Protein AF-A0A7W3QN19-F1 (afdb_monomer_lite)

InterPro domains:
  IPR037923 Transcription regulator HTH-like [SSF51215] (9-62)

Secondary structure (DSSP, 8-state):
----TT----------SSPPPPB--SS-EEEE--SS---EEETTEEE---TT-EEEE-TT--B-

Foldseek 3Di:
DDDDPVRDDDDDDDDDPDDDDWDFAQDKDKDAAQDDWDWKQWPVGIDIDDHRDIDIGDGPTIID

Structure (mmCIF, N/CA/C/O backbone):
data_AF-A0A7W3QN19-F1
#
_entry.id   AF-A0A7W3QN19-F1
#
loop_
_atom_site.group_PDB
_atom_site.id
_atom_site.type_symbol
_atom_site.label_atom_id
_atom_site.label_alt_id
_atom_site.label_comp_id
_atom_site.label_asym_id
_atom_site.label_entity_id
_atom_site.label_seq_id
_atom_site.pdbx_PDB_ins_code
_atom_site.Cartn_x
_atom_site.Cartn_y
_atom_site.Cartn_z
_atom_site.occupancy
_atom_site.B_iso_or_equiv
_atom_site.auth_seq_id
_atom_site.auth_comp_id
_atom_site.auth_asym_id
_atom_site.auth_atom_id
_atom_site.pdbx_PDB_model_num
ATOM 1 N N . MET A 1 1 ? 3.933 2.446 -16.339 1.00 68.44 1 MET A N 1
ATOM 2 C CA . MET A 1 1 ? 4.126 1.059 -15.869 1.00 68.44 1 MET A CA 1
ATOM 3 C C . MET A 1 1 ? 3.174 0.177 -16.650 1.00 68.44 1 MET A C 1
ATOM 5 O O . MET A 1 1 ? 2.052 0.612 -16.867 1.00 68.44 1 MET A O 1
ATOM 9 N N . TYR A 1 2 ? 3.612 -0.999 -17.086 1.00 76.31 2 TYR A N 1
ATOM 10 C CA . TYR A 1 2 ? 2.763 -1.989 -17.741 1.00 76.31 2 TYR A CA 1
ATOM 11 C C . TYR A 1 2 ? 3.010 -3.345 -17.073 1.00 76.31 2 TYR A C 1
ATOM 13 O O . TYR A 1 2 ? 4.156 -3.690 -16.797 1.00 76.31 2 TYR A O 1
ATOM 21 N N . PHE A 1 3 ? 1.935 -4.064 -16.763 1.00 85.56 3 PHE A N 1
ATOM 22 C CA . PHE A 1 3 ? 2.000 -5.449 -16.309 1.00 85.56 3 PHE A CA 1
ATOM 23 C C . PHE A 1 3 ? 1.840 -6.335 -17.538 1.00 85.56 3 PHE A C 1
ATOM 25 O O . PHE A 1 3 ? 0.935 -6.114 -18.343 1.00 85.56 3 PHE A O 1
ATOM 32 N N . THR A 1 4 ? 2.732 -7.300 -17.704 1.00 92.56 4 THR A N 1
ATOM 33 C CA . THR A 1 4 ? 2.654 -8.294 -18.779 1.00 92.56 4 THR A CA 1
ATOM 34 C C . THR A 1 4 ? 2.233 -9.642 -18.225 1.00 92.56 4 THR A C 1
ATOM 36 O O . THR A 1 4 ? 2.304 -9.876 -17.014 1.00 92.56 4 THR A O 1
ATOM 39 N N . ASP A 1 5 ? 1.861 -10.552 -19.120 1.00 92.50 5 ASP A N 1
ATOM 40 C CA . ASP A 1 5 ? 1.784 -11.964 -18.767 1.00 92.50 5 ASP A CA 1
ATOM 41 C C . ASP A 1 5 ? 3.097 -12.426 -18.101 1.00 92.50 5 ASP A C 1
ATOM 43 O O . ASP A 1 5 ? 4.185 -11.954 -18.452 1.00 92.50 5 ASP A O 1
ATOM 47 N N . GLY A 1 6 ? 2.974 -13.261 -17.068 1.00 92.88 6 GLY A N 1
ATOM 48 C CA . GLY A 1 6 ? 4.092 -13.686 -16.218 1.00 92.88 6 GLY A CA 1
ATOM 49 C C . GLY A 1 6 ? 4.584 -12.668 -15.175 1.00 92.88 6 GLY A C 1
ATOM 50 O O . GLY A 1 6 ? 5.544 -12.960 -14.462 1.00 92.88 6 GLY A O 1
ATOM 51 N N . SER A 1 7 ? 3.956 -11.491 -15.040 1.00 92.31 7 SER A N 1
ATOM 52 C CA . SER A 1 7 ? 4.301 -10.547 -13.962 1.00 92.31 7 SER A CA 1
ATOM 53 C C . SER A 1 7 ? 4.073 -11.176 -12.588 1.00 92.31 7 SER A C 1
ATOM 55 O O . SER A 1 7 ? 3.006 -11.726 -12.314 1.00 92.31 7 SER A O 1
ATOM 57 N N . LEU A 1 8 ? 5.052 -11.046 -11.693 1.00 93.25 8 LEU A N 1
ATOM 58 C CA . LEU A 1 8 ? 4.916 -11.524 -10.322 1.00 93.25 8 LEU A CA 1
ATOM 59 C C . LEU A 1 8 ? 4.053 -10.558 -9.506 1.00 93.25 8 LEU A C 1
ATOM 61 O O . LEU A 1 8 ? 4.330 -9.360 -9.447 1.00 93.25 8 LEU A O 1
ATOM 65 N N . ALA A 1 9 ? 3.042 -11.105 -8.839 1.00 92.69 9 ALA A N 1
ATOM 66 C CA . ALA A 1 9 ? 2.235 -10.401 -7.858 1.00 92.69 9 ALA A CA 1
ATOM 67 C C . ALA A 1 9 ? 2.247 -11.185 -6.545 1.00 92.69 9 ALA A C 1
ATOM 69 O O . ALA A 1 9 ? 2.068 -12.402 -6.534 1.00 92.69 9 ALA A O 1
ATOM 70 N N . TYR A 1 10 ? 2.453 -10.473 -5.442 1.00 93.06 10 TYR A N 1
ATOM 71 C CA . TYR A 1 10 ? 2.314 -11.014 -4.098 1.00 93.06 10 TYR A CA 1
ATOM 72 C C . TYR A 1 10 ? 1.170 -10.292 -3.392 1.00 93.06 10 TYR A C 1
ATOM 74 O O . TYR A 1 10 ? 1.016 -9.079 -3.535 1.00 93.06 10 TYR A O 1
ATOM 82 N N . ALA A 1 11 ? 0.388 -11.042 -2.622 1.00 94.00 11 ALA A N 1
ATOM 83 C CA . ALA A 1 11 ? -0.668 -10.508 -1.782 1.00 94.00 11 ALA A CA 1
ATOM 84 C C . ALA A 1 11 ? -0.544 -11.096 -0.377 1.00 94.00 11 ALA A C 1
ATOM 86 O O . ALA A 1 11 ? -0.271 -12.284 -0.207 1.00 94.00 11 ALA A O 1
ATOM 87 N N . GLY A 1 12 ? -0.767 -10.254 0.624 1.00 95.19 12 GLY A N 1
ATOM 88 C CA . GLY A 1 12 ? -0.710 -10.637 2.024 1.00 95.19 12 GLY A CA 1
ATOM 89 C C . GLY A 1 12 ? -1.526 -9.681 2.878 1.00 95.19 12 GLY A C 1
ATOM 90 O O . GLY A 1 12 ? -1.804 -8.550 2.478 1.00 95.19 12 GLY A O 1
ATOM 91 N N . HIS A 1 13 ? -1.917 -10.154 4.057 1.00 9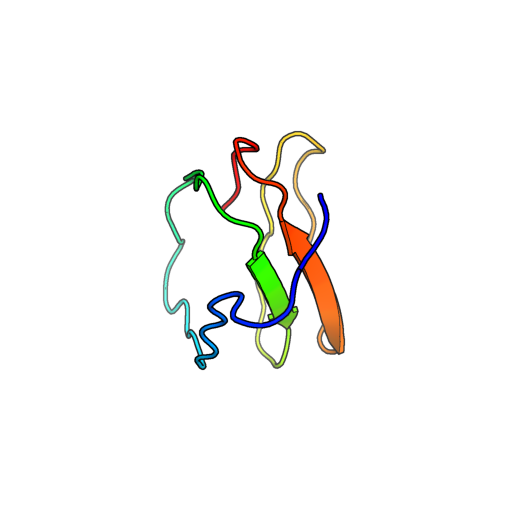4.81 13 HIS A N 1
ATOM 92 C CA . HIS A 1 13 ? -2.506 -9.303 5.076 1.00 94.81 13 HIS A CA 1
ATOM 93 C C . HIS A 1 13 ? -1.391 -8.784 5.985 1.00 94.81 13 HIS A C 1
ATOM 95 O O . HIS A 1 13 ? -0.663 -9.571 6.590 1.00 94.81 13 HIS A O 1
ATOM 101 N N . TYR A 1 14 ? -1.264 -7.463 6.066 1.00 92.44 14 TYR A N 1
ATOM 102 C CA . TYR A 1 14 ? -0.236 -6.796 6.852 1.00 92.44 14 TYR A CA 1
ATOM 103 C C . TYR A 1 14 ? -0.882 -5.993 7.976 1.00 92.44 14 TYR A C 1
ATOM 105 O O . TYR A 1 14 ? -1.663 -5.079 7.722 1.00 92.44 14 TYR A O 1
ATOM 113 N N . LEU A 1 15 ? -0.537 -6.334 9.218 1.00 94.56 15 LEU A N 1
ATOM 114 C CA . LEU A 1 15 ? -0.946 -5.591 10.405 1.00 94.56 15 LEU A CA 1
ATOM 115 C C . LEU A 1 15 ? 0.225 -4.743 10.900 1.00 94.56 15 LEU A C 1
ATOM 117 O O . LEU A 1 15 ? 1.290 -5.262 11.237 1.00 94.56 15 LEU A O 1
ATOM 121 N N . HIS A 1 16 ? 0.014 -3.433 10.980 1.00 93.31 16 HIS A N 1
ATOM 122 C CA . HIS A 1 16 ? 0.961 -2.508 11.589 1.00 93.31 16 HIS A CA 1
ATOM 123 C C . HIS A 1 16 ? 0.521 -2.200 13.025 1.00 93.31 16 HIS A C 1
ATOM 125 O O . HIS A 1 16 ? -0.295 -1.317 13.259 1.00 93.31 16 HIS A O 1
ATOM 131 N N . GLU A 1 17 ? 1.055 -2.939 14.002 1.00 93.38 17 GLU A N 1
ATOM 132 C CA . GLU A 1 17 ? 0.763 -2.713 15.433 1.00 93.38 17 GLU A CA 1
ATOM 133 C C . GLU A 1 17 ? 1.416 -1.434 15.982 1.00 93.38 17 GLU A C 1
ATOM 135 O O . GLU A 1 17 ? 1.022 -0.889 17.011 1.00 93.38 17 GLU A O 1
ATOM 140 N N . ARG A 1 18 ? 2.465 -0.970 15.299 1.00 90.62 18 ARG A N 1
ATOM 141 C CA . ARG A 1 18 ? 3.219 0.251 15.587 1.00 90.62 18 ARG A CA 1
ATOM 142 C C . ARG A 1 18 ? 3.407 1.028 14.287 1.00 90.62 18 ARG A C 1
ATOM 144 O O . ARG A 1 18 ? 2.953 0.606 13.228 1.00 90.62 18 ARG A O 1
ATOM 151 N N . GLY A 1 19 ? 4.114 2.152 14.355 1.00 86.38 19 GLY A N 1
ATOM 152 C CA . GLY A 1 19 ? 4.514 2.871 13.149 1.00 86.38 19 GLY A CA 1
ATOM 153 C C . GLY A 1 19 ? 5.361 1.993 12.225 1.00 86.38 19 GLY A C 1
ATOM 154 O O . GLY A 1 19 ? 6.279 1.309 12.683 1.00 86.38 19 GLY A O 1
ATOM 155 N N . HIS A 1 20 ? 5.071 2.050 10.928 1.00 89.44 20 HIS A N 1
ATOM 156 C CA . HIS A 1 20 ? 5.938 1.491 9.904 1.00 89.44 20 HIS A CA 1
ATOM 157 C C . HIS A 1 20 ? 6.961 2.563 9.489 1.00 89.44 20 HIS A C 1
ATOM 159 O O . HIS A 1 20 ? 6.581 3.712 9.251 1.00 89.44 20 HIS A O 1
ATOM 165 N N . PRO A 1 21 ? 8.269 2.258 9.434 1.00 91.69 21 PRO A N 1
AT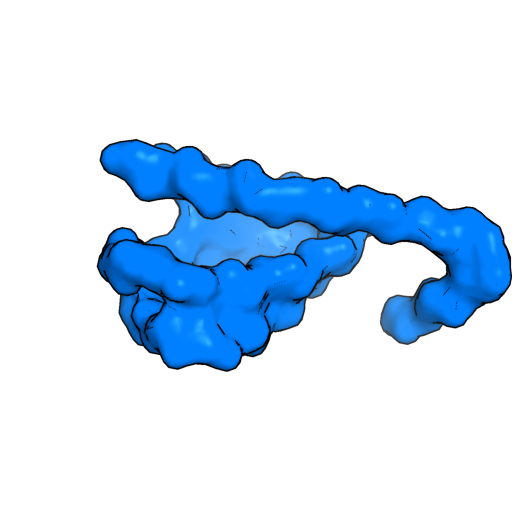OM 166 C CA . PRO A 1 21 ? 9.257 3.236 9.000 1.00 91.69 21 PRO A CA 1
ATOM 167 C C . PRO A 1 21 ? 8.967 3.752 7.590 1.00 91.69 21 PRO A C 1
ATOM 169 O O . PRO A 1 21 ? 8.480 3.011 6.729 1.00 91.69 21 PRO A O 1
ATOM 172 N N . VAL A 1 22 ? 9.324 5.015 7.345 1.00 93.69 22 VAL A N 1
ATOM 173 C CA . VAL A 1 22 ? 9.281 5.580 5.996 1.00 93.69 22 VAL A CA 1
ATOM 174 C C . VAL A 1 22 ? 10.286 4.839 5.118 1.00 93.69 22 VAL A C 1
ATOM 176 O O . VAL A 1 22 ? 11.461 4.740 5.462 1.00 93.69 22 VAL A O 1
ATOM 179 N N . HIS A 1 23 ? 9.820 4.321 3.989 1.00 94.88 23 HIS A N 1
ATOM 180 C CA . HIS A 1 23 ? 10.589 3.479 3.083 1.00 94.88 23 HIS A CA 1
ATOM 181 C C . HIS A 1 23 ? 10.160 3.701 1.630 1.00 94.88 23 HIS A C 1
ATOM 183 O O . HIS A 1 23 ? 9.221 4.438 1.336 1.00 94.88 23 HIS A O 1
ATOM 189 N N . THR A 1 24 ? 10.873 3.062 0.706 1.00 95.75 24 THR A N 1
ATOM 190 C CA . THR A 1 24 ? 10.545 3.031 -0.720 1.00 95.75 24 THR A CA 1
ATOM 191 C C . THR A 1 24 ? 10.896 1.665 -1.298 1.00 95.75 24 THR A C 1
ATOM 193 O O . THR A 1 24 ? 11.725 0.942 -0.740 1.00 95.75 24 THR A O 1
ATOM 196 N N . HIS A 1 25 ? 10.282 1.319 -2.424 1.00 93.50 25 HIS A N 1
ATOM 197 C CA . HIS A 1 25 ? 10.496 0.055 -3.121 1.00 93.50 25 HIS A CA 1
ATOM 198 C C . HIS A 1 25 ? 10.661 0.276 -4.627 1.00 93.50 25 HIS A C 1
ATOM 200 O O . HIS A 1 25 ? 10.249 1.304 -5.168 1.00 93.50 25 HIS A O 1
ATOM 206 N N . SER A 1 26 ? 11.252 -0.707 -5.308 1.00 93.25 26 SER A N 1
ATOM 207 C CA . SER A 1 26 ? 11.410 -0.739 -6.769 1.00 93.25 26 SER A CA 1
ATOM 208 C C . SER A 1 26 ? 10.202 -1.340 -7.506 1.00 93.25 26 SER A C 1
ATOM 210 O O . SER A 1 26 ? 10.226 -1.438 -8.730 1.00 93.25 26 SER A O 1
ATOM 212 N N . PHE A 1 27 ? 9.135 -1.703 -6.787 1.00 93.12 27 PHE A N 1
ATOM 213 C CA . PHE A 1 27 ? 7.886 -2.251 -7.326 1.00 93.12 27 PHE A CA 1
ATOM 214 C C . PHE A 1 27 ? 6.677 -1.363 -6.991 1.00 93.12 27 PHE A C 1
ATOM 216 O O . PHE A 1 27 ? 6.757 -0.488 -6.124 1.00 93.12 27 PHE A O 1
ATOM 223 N N . VAL A 1 28 ? 5.557 -1.585 -7.690 1.00 93.50 28 VAL A N 1
ATOM 224 C CA . VAL A 1 28 ? 4.261 -0.988 -7.326 1.00 93.50 28 VAL A CA 1
ATOM 225 C C . VAL A 1 28 ? 3.589 -1.819 -6.258 1.00 93.50 28 VAL A C 1
ATOM 227 O O . VAL A 1 28 ? 3.525 -3.040 -6.363 1.00 93.50 28 VAL A O 1
ATOM 230 N N . GLU A 1 29 ? 3.039 -1.130 -5.271 1.00 94.81 29 GLU A N 1
ATOM 231 C CA . GLU A 1 29 ? 2.212 -1.726 -4.236 1.00 94.81 29 GLU A CA 1
ATOM 232 C C . GLU A 1 29 ? 0.818 -1.097 -4.273 1.00 94.81 29 GLU A C 1
ATOM 234 O O . GLU A 1 29 ? 0.670 0.107 -4.493 1.00 94.81 29 GLU A O 1
ATOM 239 N N . SER A 1 30 ? -0.203 -1.925 -4.071 1.00 94.81 30 SER A N 1
ATOM 240 C CA . SER A 1 30 ? -1.571 -1.481 -3.830 1.00 94.81 30 SER A CA 1
ATOM 241 C C . SER A 1 30 ? -1.950 -1.891 -2.416 1.00 94.81 30 SER A C 1
ATOM 243 O O . SER A 1 30 ? -2.079 -3.083 -2.142 1.00 94.81 30 SER A O 1
ATOM 245 N N . ALA A 1 31 ? -2.133 -0.916 -1.531 1.00 95.25 31 ALA A N 1
ATOM 246 C CA . ALA A 1 31 ? -2.574 -1.164 -0.165 1.00 95.25 31 ALA A CA 1
ATOM 247 C C . ALA A 1 31 ? -4.087 -0.955 -0.072 1.00 95.25 31 ALA A C 1
ATOM 249 O O . ALA A 1 31 ? -4.593 0.101 -0.453 1.00 95.25 31 ALA A O 1
ATOM 250 N N . VAL A 1 32 ? -4.802 -1.957 0.440 1.00 97.38 32 VAL A N 1
ATOM 251 C CA . VAL A 1 32 ? -6.238 -1.862 0.727 1.00 97.38 32 VAL A CA 1
ATOM 252 C C . VAL A 1 32 ? -6.415 -1.776 2.232 1.00 97.38 32 VAL A C 1
ATOM 254 O O . VAL A 1 32 ? -5.965 -2.649 2.973 1.00 97.38 32 VAL A O 1
ATOM 257 N N . VAL A 1 33 ? -7.068 -0.716 2.691 1.00 97.31 33 VAL A N 1
ATOM 258 C CA . VAL A 1 33 ? -7.275 -0.473 4.117 1.00 97.31 33 VAL A CA 1
ATOM 259 C C . VAL A 1 33 ? -8.510 -1.248 4.547 1.00 97.31 33 VAL A C 1
ATOM 261 O O . VAL A 1 33 ? -9.633 -0.863 4.237 1.00 97.31 33 VAL A O 1
ATOM 264 N N . ILE A 1 34 ? -8.316 -2.362 5.246 1.00 97.12 34 ILE A N 1
ATOM 265 C CA . ILE A 1 34 ? -9.426 -3.247 5.628 1.00 97.12 34 ILE A CA 1
ATOM 266 C C . ILE A 1 34 ? -9.933 -3.022 7.059 1.00 97.12 34 ILE A C 1
ATOM 268 O O . ILE A 1 34 ? -10.972 -3.560 7.430 1.00 97.12 34 ILE A O 1
ATOM 272 N N . GLY A 1 35 ? -9.231 -2.222 7.865 1.00 96.81 35 GLY A N 1
ATOM 273 C CA . GLY A 1 35 ? -9.604 -1.939 9.249 1.00 96.81 35 GLY A CA 1
ATOM 274 C C . GLY A 1 35 ? -8.562 -1.104 9.992 1.00 96.81 35 GLY A C 1
ATOM 275 O O . GLY A 1 35 ? -7.448 -0.910 9.508 1.00 96.81 35 GLY A O 1
ATOM 276 N N . GLY A 1 36 ? -8.932 -0.647 11.190 1.00 95.69 36 GLY A N 1
ATOM 277 C CA . GLY A 1 36 ? -8.052 0.095 12.095 1.00 95.69 36 GLY A CA 1
ATOM 278 C C . GLY A 1 36 ? -7.934 1.588 11.785 1.00 95.69 36 GLY A C 1
ATOM 279 O O . GLY A 1 36 ? -8.694 2.150 10.999 1.00 95.69 36 GLY A O 1
ATOM 280 N N . GLU A 1 37 ? -6.964 2.227 12.437 1.00 94.75 37 GLU A N 1
ATOM 281 C CA . GLU A 1 37 ? -6.633 3.639 12.263 1.00 94.75 37 GLU A CA 1
ATOM 282 C C . GLU A 1 37 ? -5.139 3.797 11.985 1.00 94.75 37 GLU A C 1
ATOM 284 O O . GLU A 1 37 ? -4.306 3.059 12.508 1.00 94.75 37 GLU A O 1
ATOM 289 N N . GLY A 1 38 ? -4.788 4.792 11.175 1.00 93.75 38 GLY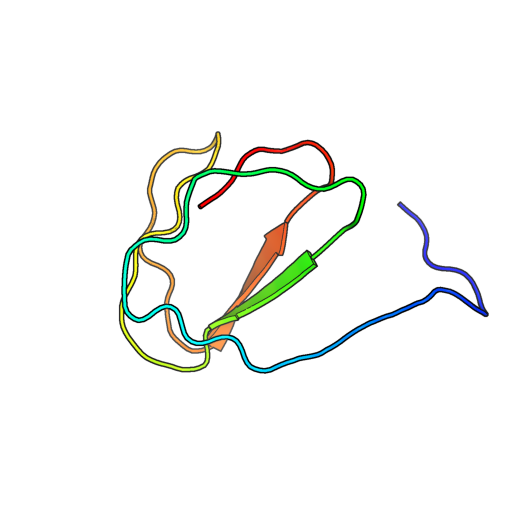 A N 1
ATOM 290 C CA . GLY A 1 38 ? -3.401 5.054 10.822 1.00 93.75 38 GLY A CA 1
ATOM 291 C C . GLY A 1 38 ? -3.201 6.432 10.213 1.00 93.75 38 GLY A C 1
ATOM 292 O O . GLY A 1 38 ? -4.134 7.223 10.052 1.00 93.75 38 GLY A O 1
ATOM 293 N N . MET A 1 39 ? -1.952 6.722 9.870 1.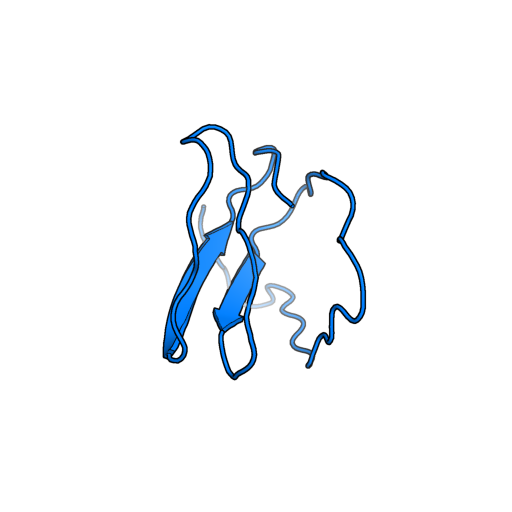00 95.56 39 MET A N 1
ATOM 294 C CA . MET A 1 39 ? -1.566 7.924 9.145 1.00 95.56 39 MET A CA 1
ATOM 295 C C . MET A 1 39 ? -0.660 7.511 7.998 1.00 95.56 39 MET A C 1
ATOM 297 O O . MET A 1 39 ? 0.461 7.086 8.244 1.00 95.56 39 MET A O 1
ATOM 301 N N . HIS A 1 40 ? -1.128 7.688 6.769 1.00 95.19 40 HIS A N 1
ATOM 302 C CA . HIS A 1 40 ? -0.285 7.567 5.593 1.00 95.19 40 HIS A CA 1
ATOM 303 C C . HIS A 1 40 ? 0.540 8.847 5.450 1.00 95.19 40 HIS A C 1
ATOM 305 O O . HIS A 1 40 ? 0.001 9.957 5.412 1.00 95.19 40 HIS A O 1
ATOM 311 N N . ARG A 1 41 ? 1.859 8.699 5.414 1.00 94.88 41 ARG A N 1
ATOM 312 C CA . ARG A 1 41 ? 2.840 9.763 5.229 1.00 94.88 41 ARG A CA 1
ATOM 313 C C . ARG A 1 41 ? 3.506 9.550 3.884 1.00 94.88 41 ARG A C 1
ATOM 315 O O . ARG A 1 41 ? 4.164 8.538 3.680 1.00 94.88 41 ARG A O 1
ATOM 322 N N . SER A 1 42 ? 3.384 10.523 2.998 1.00 92.44 42 SER A N 1
ATOM 323 C CA . SER A 1 42 ? 4.005 10.480 1.679 1.00 92.44 42 SER A CA 1
ATOM 324 C C . SER A 1 42 ? 4.482 11.876 1.272 1.00 92.44 42 SER A C 1
ATOM 326 O O . SER A 1 42 ? 4.346 12.841 2.031 1.00 92.44 42 SER A O 1
ATOM 328 N N . LEU A 1 43 ? 5.064 12.002 0.078 1.00 8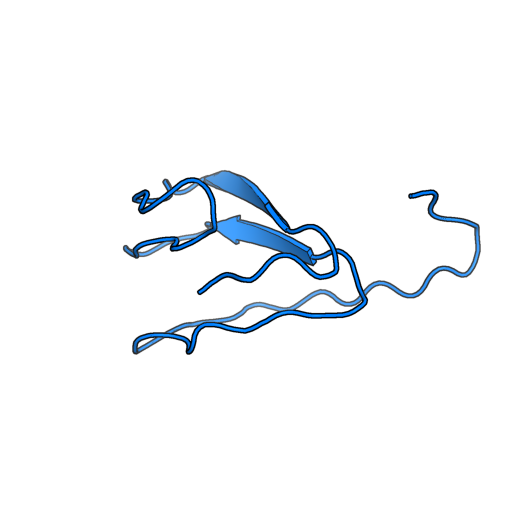9.31 43 LEU A N 1
ATOM 329 C CA . LEU A 1 43 ? 5.500 13.289 -0.467 1.00 89.31 43 LEU A CA 1
ATOM 330 C C . LEU A 1 43 ? 4.365 14.330 -0.532 1.00 89.31 43 LEU A C 1
ATOM 332 O O . LEU A 1 43 ? 4.633 15.523 -0.425 1.00 89.31 43 LEU A O 1
ATOM 336 N N . ASP A 1 44 ? 3.115 13.885 -0.670 1.00 88.19 44 ASP A N 1
ATOM 337 C CA . ASP A 1 44 ? 1.917 14.738 -0.662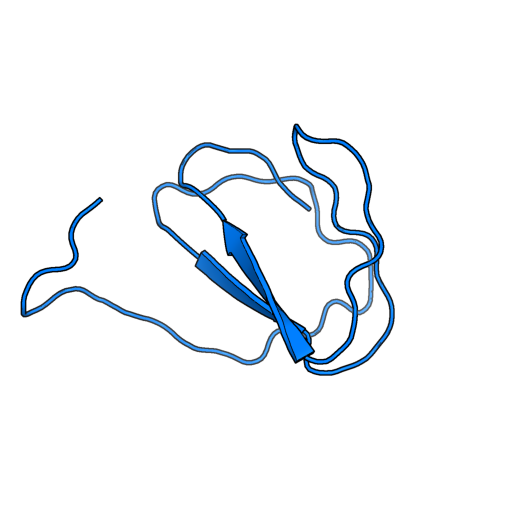 1.00 88.19 44 ASP A CA 1
ATOM 338 C C . ASP A 1 44 ? 1.473 15.195 0.742 1.00 88.19 44 ASP A C 1
ATOM 340 O O . ASP A 1 44 ? 0.526 15.970 0.876 1.00 88.19 44 ASP A O 1
ATOM 344 N N . GLY A 1 45 ? 2.175 14.759 1.791 1.00 92.69 45 GLY A N 1
ATOM 345 C CA . GLY A 1 45 ? 1.934 15.149 3.170 1.00 92.69 45 GLY A CA 1
ATOM 346 C C . GLY A 1 45 ? 1.489 13.985 4.048 1.00 92.69 45 GLY A C 1
ATOM 347 O O . GLY A 1 45 ? 2.064 12.897 4.033 1.00 92.69 45 GLY A O 1
ATOM 348 N N . ARG A 1 46 ? 0.523 14.257 4.927 1.00 95.19 46 ARG A N 1
ATOM 349 C CA . ARG A 1 46 ? 0.015 13.292 5.906 1.00 95.19 46 ARG A CA 1
ATOM 350 C C . ARG A 1 46 ? -1.493 13.199 5.785 1.00 95.19 46 ARG A C 1
ATOM 352 O O . ARG A 1 46 ? -2.172 14.222 5.855 1.00 95.19 46 ARG A O 1
ATOM 359 N N . ARG A 1 47 ? -2.013 11.985 5.653 1.00 95.06 47 ARG A N 1
ATOM 360 C CA . ARG A 1 47 ? -3.442 11.735 5.484 1.00 95.06 47 ARG A CA 1
ATOM 361 C C . ARG A 1 47 ? -3.890 10.530 6.299 1.00 95.06 47 ARG A C 1
ATOM 363 O O . ARG A 1 47 ? -3.196 9.521 6.346 1.00 95.06 47 ARG A O 1
ATOM 370 N N . LYS A 1 48 ? -5.070 10.620 6.917 1.00 96.62 48 LYS A N 1
ATOM 371 C CA . LYS A 1 48 ? -5.712 9.486 7.595 1.00 96.62 48 LYS A CA 1
ATOM 372 C C . LYS A 1 48 ? -6.483 8.648 6.568 1.00 96.62 48 LYS A C 1
ATOM 374 O O . LYS A 1 48 ? -7.506 9.138 6.079 1.00 96.62 48 LYS A O 1
ATOM 379 N N . PRO A 1 49 ? -6.013 7.444 6.209 1.00 95.06 49 PRO A N 1
ATOM 380 C CA . PRO A 1 49 ? -6.750 6.586 5.298 1.00 95.06 49 PRO A CA 1
ATOM 381 C C . PRO A 1 49 ? -8.053 6.091 5.931 1.00 95.06 49 PRO A C 1
ATOM 383 O O . PRO A 1 49 ? -8.159 6.003 7.154 1.00 95.06 49 PRO A O 1
ATOM 386 N N . GLN A 1 50 ? -9.039 5.785 5.092 1.00 97.38 50 GLN A N 1
ATOM 387 C CA . GLN A 1 50 ? -10.332 5.246 5.523 1.00 97.38 50 GLN A CA 1
ATOM 388 C C . GLN A 1 50 ? -10.451 3.760 5.185 1.00 97.38 50 GLN A C 1
ATOM 390 O O . GLN A 1 50 ? -9.856 3.291 4.217 1.00 97.38 50 GLN A O 1
ATOM 395 N N . VAL A 1 51 ? -11.250 3.017 5.954 1.00 97.75 51 VAL A N 1
ATOM 396 C CA . VAL A 1 51 ? -11.576 1.622 5.621 1.00 97.75 51 VAL A CA 1
ATOM 397 C C . VAL A 1 51 ? -12.268 1.563 4.256 1.00 97.75 51 VAL A C 1
ATOM 399 O O . VAL A 1 51 ? -13.164 2.353 3.970 1.00 97.75 51 VAL A O 1
ATOM 402 N N . GLY A 1 52 ? -11.831 0.631 3.411 1.00 97.81 52 GLY A N 1
ATOM 403 C CA . GLY A 1 52 ? -12.243 0.491 2.015 1.00 97.81 52 GLY A CA 1
ATOM 404 C C . GLY A 1 52 ? -11.403 1.305 1.030 1.00 97.81 52 GLY A C 1
ATOM 405 O O . GLY A 1 52 ? -11.557 1.142 -0.178 1.00 97.81 52 GLY A O 1
ATOM 406 N N . GLU A 1 53 ? -10.497 2.159 1.508 1.00 97.44 53 GLU A N 1
ATOM 407 C CA . GLU A 1 53 ? -9.635 2.931 0.626 1.00 97.44 53 GLU A CA 1
ATOM 408 C C . GLU A 1 53 ? -8.538 2.066 -0.008 1.00 97.44 53 GLU A C 1
ATOM 410 O O . GLU A 1 53 ? -7.921 1.223 0.649 1.00 97.44 53 GLU A O 1
ATOM 415 N N . VAL A 1 54 ? -8.269 2.327 -1.290 1.00 96.56 54 VAL A N 1
ATOM 416 C CA . VAL A 1 54 ? -7.163 1.738 -2.046 1.00 96.56 54 VAL A CA 1
ATOM 417 C C . VAL A 1 54 ? -6.114 2.810 -2.309 1.00 96.56 54 VAL A C 1
ATOM 419 O O . VAL A 1 54 ? -6.407 3.846 -2.905 1.00 96.56 54 VAL A O 1
ATOM 422 N N . ILE A 1 55 ? -4.879 2.550 -1.892 1.00 94.06 55 ILE A N 1
ATOM 423 C CA . ILE A 1 55 ? -3.751 3.459 -2.074 1.00 94.06 55 ILE A CA 1
ATOM 424 C C . ILE A 1 55 ? -2.770 2.826 -3.056 1.00 94.06 55 ILE A C 1
ATOM 426 O O . ILE A 1 55 ? -2.221 1.755 -2.795 1.00 94.06 55 ILE A O 1
ATOM 430 N N . LEU A 1 56 ? -2.526 3.511 -4.175 1.00 93.62 56 LEU A N 1
ATOM 431 C CA . LEU A 1 56 ? -1.518 3.107 -5.151 1.00 93.62 56 LEU A CA 1
ATOM 432 C C . LEU A 1 56 ? -0.170 3.752 -4.827 1.00 93.62 56 LEU A C 1
ATOM 434 O O . LEU A 1 56 ? -0.017 4.975 -4.858 1.00 93.62 56 LEU A O 1
ATOM 438 N N . LEU A 1 57 ? 0.828 2.919 -4.569 1.00 93.25 57 LEU A N 1
ATOM 439 C CA . LEU A 1 57 ? 2.148 3.330 -4.119 1.00 93.25 57 LEU A CA 1
ATOM 440 C C . LEU A 1 57 ? 3.141 3.118 -5.260 1.00 93.25 57 LEU A C 1
ATOM 442 O O . LEU A 1 57 ? 3.430 1.995 -5.679 1.00 93.25 57 LEU A O 1
ATOM 446 N N . ARG A 1 58 ? 3.633 4.232 -5.807 1.00 92.12 58 ARG A N 1
ATOM 447 C CA . ARG A 1 58 ? 4.526 4.223 -6.970 1.00 92.12 58 ARG A CA 1
ATOM 448 C C . ARG A 1 58 ? 5.949 3.811 -6.571 1.00 92.12 58 ARG A C 1
ATOM 450 O O . ARG A 1 58 ? 6.384 4.158 -5.470 1.00 92.12 58 ARG A O 1
ATOM 457 N N . PRO A 1 59 ? 6.707 3.156 -7.468 1.00 94.06 59 PRO A N 1
ATOM 458 C CA . PRO A 1 59 ? 8.095 2.812 -7.200 1.00 94.06 59 PRO A CA 1
ATOM 459 C C . PRO A 1 59 ? 8.918 4.082 -6.975 1.00 94.06 59 PRO A C 1
ATOM 461 O O . PRO A 1 59 ? 8.672 5.110 -7.610 1.00 94.06 59 PRO A O 1
ATOM 464 N N . GLY A 1 60 ? 9.892 4.022 -6.073 1.00 93.12 60 GLY A N 1
ATOM 465 C CA . GLY A 1 60 ? 10.795 5.136 -5.785 1.00 93.12 60 GLY A CA 1
ATOM 466 C C . GLY A 1 60 ? 10.200 6.255 -4.921 1.00 93.12 60 GLY A C 1
ATOM 467 O O . GLY A 1 60 ? 10.966 7.005 -4.320 1.00 93.12 60 GLY A O 1
ATOM 468 N N . VAL A 1 61 ? 8.875 6.341 -4.757 1.00 92.81 61 VAL A N 1
ATOM 469 C CA . VAL A 1 61 ? 8.244 7.346 -3.886 1.00 92.81 61 VAL A CA 1
ATOM 470 C C . VAL A 1 61 ? 8.245 6.857 -2.441 1.00 92.81 61 VAL A C 1
ATOM 472 O O . VAL A 1 61 ? 7.714 5.787 -2.136 1.00 92.81 61 VAL A O 1
ATOM 475 N N . TRP A 1 62 ? 8.848 7.650 -1.554 1.00 92.44 62 TRP A N 1
ATOM 476 C CA . TRP A 1 62 ? 8.880 7.343 -0.129 1.00 92.44 62 TRP A CA 1
ATOM 477 C C . TRP A 1 62 ? 7.475 7.387 0.484 1.00 92.44 62 TRP A C 1
ATOM 479 O O . TRP A 1 62 ? 6.647 8.222 0.108 1.00 92.44 62 TRP A O 1
ATOM 489 N N . ARG A 1 63 ? 7.223 6.493 1.442 1.00 93.19 63 ARG A N 1
ATOM 490 C CA . ARG A 1 63 ? 5.944 6.349 2.147 1.00 93.19 63 ARG A CA 1
ATOM 491 C C . ARG A 1 63 ? 6.107 5.675 3.506 1.00 93.19 63 ARG A C 1
ATOM 493 O O . ARG A 1 63 ? 7.090 4.963 3.701 1.00 93.19 63 ARG A O 1
ATOM 500 N N . GLY A 1 64 ? 5.154 5.852 4.416 1.00 88.75 64 GLY A N 1
ATOM 501 C CA . GLY A 1 64 ? 5.067 5.124 5.690 1.00 88.75 64 GLY A CA 1
ATOM 502 C C . GLY A 1 64 ? 3.807 5.440 6.472 1.00 88.75 64 GLY A C 1
ATOM 503 O O . GLY A 1 64 ? 3.071 6.355 6.042 1.00 88.75 64 GLY A O 1
#

pLDDT: mean 93.05, std 4.53, range [68.44, 97.81]

Sequence (64 aa):
MYFTDGSLAYAGHYLHERGHPVHTHSFVESAVVIGGEGMHRSLDGRRKPQVGEVILLRPGVWRG

Organism: Actinomadura namibiensis (NCBI:txid182080)

Radius of gyration: 12.62 Å; chains: 1; bounding box: 24×29×34 Å